Protein AF-A0AA90PEP6-F1 (afdb_monomer)

Mean predicted aligned error: 10.24 Å

Organism: NCBI:txid1478

Nearest PDB structures (foldseek):
  2krs-assembly1_A  TM=7.534E-01  e=1.973E-03  Clostridium perfringens
  2kyb-assembly1_A  TM=8.394E-01  e=1.458E-02  Clostridium perfringens ATCC 13124
  2kt8-assembly1_A  TM=8.521E-01  e=5.208E-02  Clostridium perfringens
  1j3t-assembly1_A  TM=5.934E-01  e=4.091E-01  Homo sapiens
  6hx0-assembly1_A  TM=7.273E-01  e=1.552E+00  Listeria phage A500

Secondary structure (DSSP, 8-state):
-EEEEESSSSTTSPEEEEEETT---EEEEEETTEEEEEETTEEEEEEGGG--SS----------------

Radius of gyration: 16.93 Å; Cα contacts (8 Å, |Δi|>4): 100; chains: 1; bounding box: 43×32×38 Å

Foldseek 3Di:
DKWFFFADPDPPGHGPDIHDQPFDWAFDDDDPQWTFIDGPNDTTITGCVPDDPDRPPPPPDDDDPDDDDD

Sequence (70 aa):
GSLNMRKTGAEGASIVTKLTRGTQVTVYSESNGWAKVKANGKDGYVSTDYLSTTKPGTDFKPSIPEKTTT

InterPro domains:
  IPR003646 SH3-like domain, bacterial-type [PF08239] (1-52)
  IPR003646 SH3-like domain, bacterial-type [PS51781] (1-55)
  IPR003646 SH3-like domain, bacterial-type [SM00287] (1-55)
  IPR036028 SH3-like domain superfamily [SSF50044] (19-56)
  IPR052354 Bacterial Cell Wall Dynamics Protein [PTHR34408] (2-61)

pLDDT: mean 75.98, std 15.32, range [44.03, 91.0]

Structure (mmCIF, N/CA/C/O backbone):
data_AF-A0AA90PEP6-F1
#
_entry.id   AF-A0AA90PEP6-F1
#
loop_
_atom_site.group_PDB
_atom_site.id
_atom_site.type_symbol
_atom_site.label_atom_id
_atom_site.label_alt_id
_atom_site.label_comp_id
_atom_site.label_asym_id
_atom_site.label_entity_id
_atom_site.label_seq_id
_atom_site.pdbx_PDB_ins_code
_atom_site.Cartn_x
_atom_site.Cartn_y
_atom_site.Cartn_z
_atom_site.occupancy
_atom_site.B_iso_or_equiv
_atom_site.auth_seq_id
_atom_site.auth_comp_id
_atom_site.auth_asym_id
_atom_site.auth_atom_id
_atom_site.pdbx_PDB_model_num
ATOM 1 N N . GLY A 1 1 ? -15.205 -5.699 -4.564 1.00 59.97 1 GLY A N 1
ATOM 2 C CA . GLY A 1 1 ? -13.921 -5.137 -5.028 1.00 59.97 1 GLY A CA 1
ATOM 3 C C . GLY A 1 1 ? -12.846 -5.400 -3.994 1.00 59.97 1 GLY A C 1
ATOM 4 O O . GLY A 1 1 ? -13.154 -5.390 -2.808 1.00 59.97 1 GLY A O 1
ATOM 5 N N . SER A 1 2 ? -11.623 -5.670 -4.432 1.00 77.56 2 SER A N 1
ATOM 6 C CA . SER A 1 2 ? -10.476 -5.995 -3.576 1.00 77.56 2 SER A CA 1
ATOM 7 C C . SER A 1 2 ? -9.279 -5.142 -3.982 1.00 77.56 2 SER A C 1
ATOM 9 O O . SER A 1 2 ? -9.008 -5.037 -5.177 1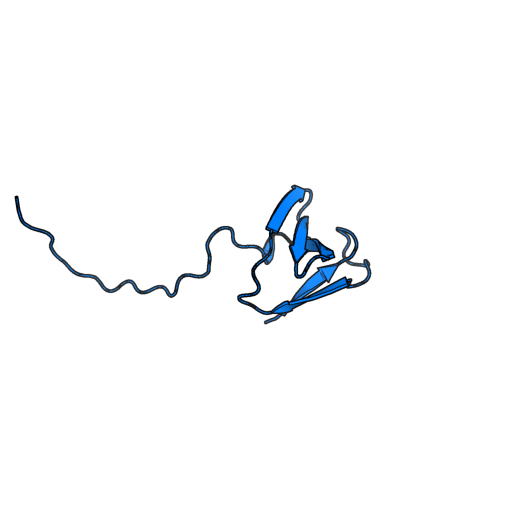.00 77.56 2 SER A O 1
ATOM 11 N N . LEU A 1 3 ? -8.583 -4.572 -3.008 1.00 83.31 3 LEU A N 1
ATOM 12 C CA . LEU A 1 3 ? -7.422 -3.711 -3.177 1.00 83.31 3 LEU A CA 1
ATOM 13 C C . LEU A 1 3 ? -6.139 -4.544 -3.121 1.00 83.31 3 LEU A C 1
ATOM 15 O O . LEU A 1 3 ? -5.921 -5.298 -2.179 1.00 83.31 3 LEU A O 1
ATOM 19 N N . ASN A 1 4 ? -5.272 -4.412 -4.118 1.00 87.50 4 ASN A N 1
ATOM 20 C CA . ASN A 1 4 ? -3.986 -5.102 -4.122 1.00 87.50 4 ASN A CA 1
ATOM 21 C C . ASN A 1 4 ? -2.948 -4.257 -3.373 1.00 87.50 4 ASN A C 1
ATOM 23 O O . ASN A 1 4 ? -2.607 -3.160 -3.810 1.00 87.50 4 ASN A O 1
ATOM 27 N N . MET A 1 5 ? -2.432 -4.781 -2.264 1.00 88.62 5 MET A N 1
ATOM 28 C CA . MET A 1 5 ? -1.306 -4.208 -1.533 1.00 88.62 5 MET A CA 1
ATOM 29 C C . MET A 1 5 ? -0.007 -4.726 -2.133 1.00 88.62 5 MET A C 1
ATOM 31 O O . MET A 1 5 ? 0.257 -5.928 -2.148 1.00 88.62 5 MET A O 1
ATOM 35 N N . ARG A 1 6 ? 0.811 -3.811 -2.631 1.00 89.50 6 ARG A N 1
ATOM 36 C CA . ARG A 1 6 ? 2.069 -4.080 -3.322 1.00 89.50 6 ARG A CA 1
ATOM 37 C C . ARG A 1 6 ? 3.266 -3.891 -2.404 1.00 89.50 6 ARG A C 1
ATOM 39 O O . ARG A 1 6 ? 3.168 -3.267 -1.353 1.00 89.50 6 ARG A O 1
ATOM 46 N N . LYS A 1 7 ? 4.412 -4.444 -2.795 1.00 88.50 7 LYS A N 1
ATOM 47 C CA . LYS A 1 7 ? 5.650 -4.347 -2.005 1.00 88.50 7 LYS A CA 1
ATOM 48 C C . LYS A 1 7 ? 6.269 -2.952 -2.075 1.00 88.50 7 LYS A C 1
ATOM 50 O O . LYS A 1 7 ? 6.910 -2.522 -1.122 1.00 88.50 7 LYS A O 1
ATOM 55 N N . THR A 1 8 ? 6.052 -2.248 -3.182 1.00 85.75 8 THR A N 1
ATOM 56 C CA . THR A 1 8 ? 6.527 -0.885 -3.437 1.00 85.75 8 THR A CA 1
ATOM 57 C C . THR A 1 8 ? 5.438 -0.077 -4.144 1.00 85.75 8 THR A C 1
ATOM 59 O O . THR A 1 8 ? 4.515 -0.657 -4.722 1.00 85.75 8 THR A O 1
ATOM 62 N N . GLY A 1 9 ? 5.533 1.255 -4.083 1.00 83.31 9 GLY A N 1
ATOM 63 C CA . GLY A 1 9 ? 4.628 2.182 -4.770 1.00 83.31 9 GLY A CA 1
ATOM 64 C C . GLY A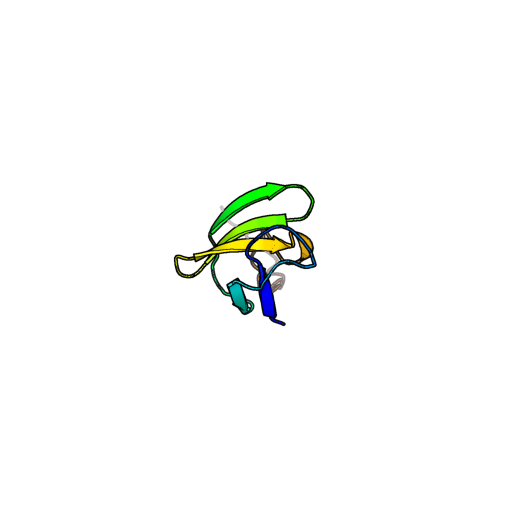 1 9 ? 4.876 2.239 -6.278 1.00 83.31 9 GLY A C 1
ATOM 65 O O . GLY A 1 9 ? 5.273 3.273 -6.801 1.00 83.31 9 GLY A O 1
ATOM 66 N N . ALA A 1 10 ? 4.726 1.104 -6.961 1.00 82.56 10 ALA A N 1
ATOM 67 C CA . ALA A 1 10 ? 4.895 0.996 -8.404 1.00 82.56 10 ALA A CA 1
ATOM 68 C C . ALA A 1 10 ? 3.862 0.040 -9.014 1.00 82.56 10 ALA A C 1
ATOM 70 O O . ALA A 1 10 ? 3.532 -1.006 -8.450 1.00 82.56 10 ALA A O 1
ATOM 71 N N . GLU A 1 11 ? 3.385 0.366 -10.213 1.00 76.31 11 GLU A N 1
ATOM 72 C CA . GLU A 1 11 ? 2.347 -0.403 -10.916 1.00 76.31 11 GLU A CA 1
ATOM 73 C C . GLU A 1 11 ? 2.811 -1.802 -11.356 1.00 76.31 11 GLU A C 1
ATOM 75 O O . GLU A 1 11 ? 1.998 -2.720 -11.475 1.00 76.31 11 GLU A O 1
ATOM 80 N N . GLY A 1 12 ? 4.122 -1.997 -11.522 1.00 81.75 12 GLY A N 1
ATOM 81 C CA . GLY A 1 12 ? 4.750 -3.293 -11.803 1.00 81.75 12 GLY A CA 1
ATOM 82 C C . GLY A 1 12 ? 5.205 -4.064 -10.559 1.00 81.75 12 GLY A C 1
ATOM 83 O O . GLY A 1 12 ? 5.760 -5.153 -10.679 1.00 81.75 12 GLY A O 1
ATOM 84 N N . ALA A 1 13 ? 5.005 -3.520 -9.355 1.00 86.19 13 ALA A N 1
ATOM 85 C CA . ALA A 1 13 ? 5.497 -4.149 -8.136 1.00 86.19 13 ALA A CA 1
ATOM 86 C C . ALA A 1 13 ? 4.704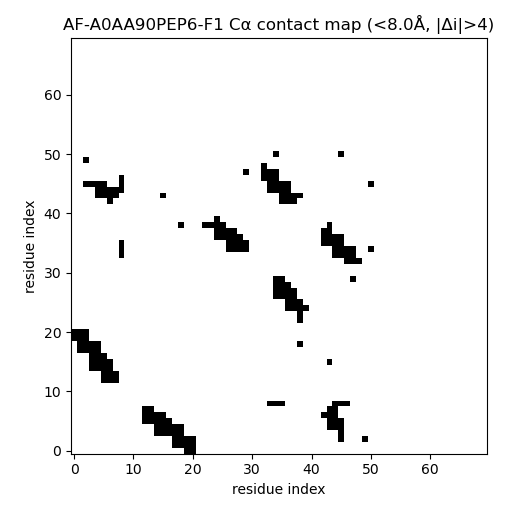 -5.406 -7.769 1.00 86.19 13 ALA A C 1
ATOM 88 O O . ALA A 1 13 ? 3.477 -5.453 -7.917 1.00 86.19 13 ALA A O 1
ATOM 89 N N . SER A 1 14 ? 5.398 -6.395 -7.201 1.00 89.44 14 SER A N 1
ATOM 90 C CA . SER A 1 14 ? 4.784 -7.624 -6.700 1.00 89.44 14 SER A CA 1
ATOM 91 C C . SER A 1 14 ? 3.733 -7.329 -5.628 1.00 89.44 14 SER A C 1
ATOM 93 O O . SER A 1 14 ? 3.939 -6.497 -4.738 1.00 89.44 14 SER A O 1
ATOM 95 N N . ILE A 1 15 ? 2.612 -8.042 -5.699 1.00 89.62 15 ILE A N 1
ATOM 96 C CA . ILE A 1 15 ? 1.528 -7.961 -4.720 1.00 89.62 15 ILE A CA 1
ATOM 97 C C . ILE A 1 15 ? 1.959 -8.730 -3.464 1.00 89.62 15 ILE A C 1
ATOM 99 O O . ILE A 1 15 ? 2.272 -9.914 -3.535 1.00 89.62 15 ILE A O 1
ATOM 103 N N . VAL A 1 16 ? 1.993 -8.048 -2.320 1.00 88.00 16 VAL A N 1
ATOM 104 C CA . VAL A 1 16 ? 2.285 -8.636 -1.001 1.00 88.00 16 VAL A CA 1
ATOM 105 C C . VAL A 1 16 ? 1.039 -9.296 -0.434 1.00 88.00 16 VAL A C 1
ATOM 107 O O . VAL A 1 16 ? 1.113 -10.393 0.111 1.00 88.00 16 VAL A O 1
ATOM 110 N N . THR A 1 17 ? -0.103 -8.612 -0.530 1.00 86.88 17 THR A N 1
ATOM 111 C CA . THR A 1 17 ? -1.392 -9.159 -0.109 1.00 86.88 17 THR A CA 1
ATOM 112 C C . THR A 1 17 ? -2.540 -8.496 -0.854 1.00 86.88 17 THR A C 1
ATOM 114 O O . THR A 1 17 ? -2.387 -7.451 -1.482 1.00 86.88 17 THR A O 1
ATOM 117 N N . LYS A 1 18 ? -3.718 -9.100 -0.765 1.00 87.25 18 LYS A N 1
ATOM 118 C CA . LYS A 1 18 ? -4.953 -8.565 -1.320 1.00 87.25 18 LYS A CA 1
ATOM 119 C C . LYS A 1 18 ? -5.891 -8.236 -0.168 1.00 87.25 18 LYS A C 1
ATOM 121 O O . LYS A 1 18 ? -6.285 -9.107 0.599 1.00 87.25 18 LYS A O 1
ATOM 126 N N . LEU A 1 19 ? -6.204 -6.957 -0.037 1.00 84.19 19 LEU A N 1
ATOM 127 C CA . LEU A 1 19 ? -7.076 -6.401 0.981 1.00 84.19 19 LEU A CA 1
ATOM 128 C C . LEU A 1 19 ? -8.509 -6.416 0.464 1.00 84.19 19 LEU A C 1
ATOM 130 O O . LEU A 1 19 ? -8.809 -5.962 -0.643 1.00 84.19 19 LEU A O 1
ATOM 134 N N . THR A 1 20 ? -9.420 -6.947 1.259 1.00 83.00 20 THR A N 1
ATOM 135 C CA . THR A 1 20 ? -10.848 -6.864 0.968 1.00 83.00 20 THR A CA 1
ATOM 136 C C . THR A 1 20 ? -11.405 -5.535 1.462 1.00 83.00 20 THR A C 1
ATOM 138 O O . THR A 1 20 ? -10.859 -4.913 2.374 1.00 83.00 20 THR A O 1
ATOM 141 N N . ARG A 1 21 ? -12.514 -5.076 0.874 1.00 75.56 21 ARG A N 1
ATOM 142 C CA . ARG A 1 21 ? -13.242 -3.926 1.428 1.00 75.56 21 ARG A CA 1
ATOM 143 C C . ARG A 1 21 ? -13.612 -4.211 2.887 1.00 75.56 21 ARG A C 1
ATOM 145 O O . ARG A 1 21 ? -14.142 -5.276 3.179 1.00 75.56 21 ARG A O 1
ATOM 152 N N . GLY A 1 22 ? -13.318 -3.261 3.772 1.00 72.94 22 GLY A N 1
ATOM 153 C CA . GLY A 1 22 ? -13.520 -3.407 5.217 1.00 72.94 22 GLY A CA 1
ATOM 154 C C . GLY A 1 22 ? -12.312 -3.953 5.983 1.00 72.94 22 GLY A C 1
ATOM 155 O O . GLY A 1 22 ? -12.354 -3.984 7.209 1.00 72.94 22 GLY A O 1
ATOM 156 N N . THR A 1 23 ? -11.221 -4.337 5.310 1.00 80.81 23 THR A N 1
ATOM 157 C CA . THR A 1 23 ? -9.967 -4.653 6.001 1.00 80.81 23 THR A CA 1
ATOM 158 C C . THR A 1 23 ? -9.391 -3.386 6.627 1.00 80.81 23 THR A C 1
ATOM 160 O O . THR A 1 23 ? -9.111 -2.413 5.927 1.00 80.81 23 THR A O 1
ATOM 163 N N . GLN A 1 24 ? -9.194 -3.409 7.944 1.00 77.38 24 GLN A N 1
ATOM 164 C CA . GLN A 1 24 ? -8.526 -2.326 8.652 1.00 77.38 24 GLN A CA 1
ATOM 165 C C . GLN A 1 24 ? -7.034 -2.334 8.316 1.00 77.38 24 GLN A C 1
ATOM 167 O O . GLN A 1 24 ? -6.363 -3.364 8.414 1.00 77.38 24 GLN A O 1
ATOM 172 N N . VAL A 1 25 ? -6.523 -1.172 7.924 1.00 83.38 25 VAL A N 1
ATOM 173 C CA . VAL A 1 25 ? -5.111 -0.963 7.615 1.00 83.38 25 VAL A CA 1
ATOM 174 C C . VAL A 1 25 ? -4.614 0.285 8.322 1.00 83.38 25 VAL A C 1
ATOM 176 O O . VAL A 1 25 ? -5.352 1.257 8.469 1.00 83.38 25 VAL A O 1
ATOM 179 N N . THR A 1 26 ? -3.359 0.259 8.754 1.00 86.81 26 THR A N 1
ATOM 180 C CA . THR A 1 26 ? -2.705 1.425 9.350 1.00 86.81 26 THR A CA 1
ATOM 181 C C . THR A 1 26 ? -1.931 2.147 8.26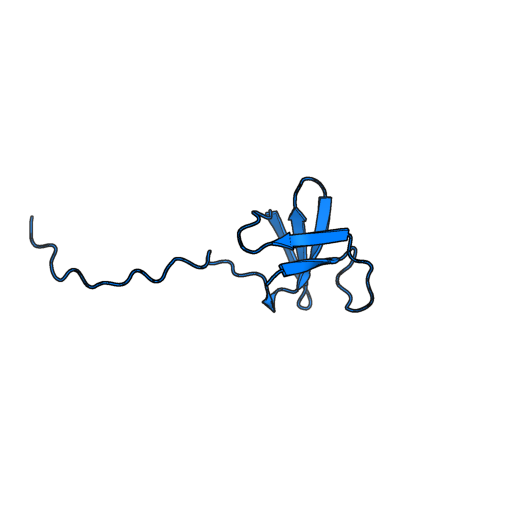6 1.00 86.81 26 THR A C 1
ATOM 183 O O . THR A 1 26 ? -0.961 1.596 7.754 1.00 86.81 26 THR A O 1
ATOM 186 N N . VAL A 1 27 ? -2.344 3.360 7.911 1.00 86.38 27 VAL A N 1
ATOM 187 C CA . VAL A 1 27 ? -1.598 4.219 6.984 1.00 86.38 27 VAL A CA 1
ATOM 188 C C . VAL A 1 27 ? -0.473 4.908 7.754 1.00 86.38 27 VAL A C 1
ATOM 190 O O . VAL A 1 27 ? -0.719 5.518 8.790 1.00 86.38 27 VAL A O 1
ATOM 193 N N . TYR A 1 28 ? 0.760 4.788 7.264 1.00 88.50 28 TYR A N 1
ATOM 194 C CA . TYR A 1 28 ? 1.932 5.452 7.841 1.00 88.50 28 TYR A CA 1
ATOM 195 C C . TYR A 1 28 ? 2.314 6.719 7.087 1.00 88.50 28 TYR A C 1
ATOM 197 O O . TYR A 1 28 ? 2.714 7.704 7.698 1.00 88.50 28 TYR A O 1
ATOM 205 N N . SER A 1 29 ? 2.245 6.677 5.761 1.00 85.25 29 SER A N 1
ATOM 206 C CA . SER A 1 29 ? 2.584 7.813 4.913 1.00 85.25 29 SER A CA 1
ATOM 207 C C . SER A 1 29 ? 1.927 7.669 3.554 1.00 85.25 29 SER A C 1
ATOM 209 O O . SER A 1 29 ? 1.659 6.558 3.103 1.00 85.25 29 SER A O 1
ATOM 211 N N . GLU A 1 30 ? 1.711 8.789 2.884 1.00 86.81 30 GLU A N 1
ATOM 212 C CA . GLU A 1 30 ? 1.201 8.853 1.521 1.00 86.81 30 GLU A CA 1
ATOM 213 C C . GLU A 1 30 ? 2.095 9.757 0.676 1.00 86.81 30 GLU A C 1
ATOM 215 O O . GLU A 1 30 ? 2.561 10.801 1.129 1.00 86.81 30 GLU A O 1
ATOM 220 N N . SER A 1 31 ? 2.437 9.295 -0.525 1.00 81.75 31 SER A N 1
ATOM 221 C CA . SER A 1 31 ? 3.345 9.986 -1.432 1.00 81.75 31 SER A CA 1
ATOM 222 C C . SER A 1 31 ? 3.180 9.470 -2.859 1.00 81.75 31 SER A C 1
ATOM 224 O O . SER A 1 31 ? 3.098 8.263 -3.083 1.00 81.75 31 SER A O 1
ATOM 226 N N . ASN A 1 32 ? 3.169 10.382 -3.836 1.00 84.25 32 ASN A N 1
ATOM 227 C CA . ASN A 1 32 ? 3.131 10.058 -5.268 1.00 84.25 32 ASN A CA 1
ATOM 228 C C . ASN A 1 32 ? 1.977 9.115 -5.673 1.00 84.25 32 ASN A C 1
ATOM 230 O O . ASN A 1 32 ? 2.170 8.216 -6.487 1.00 84.25 32 ASN A O 1
ATOM 234 N N . GLY A 1 33 ? 0.791 9.272 -5.074 1.00 85.69 33 GLY A N 1
ATOM 235 C CA . GLY A 1 33 ? -0.371 8.415 -5.360 1.00 85.69 33 GLY A CA 1
ATOM 236 C C . GLY A 1 33 ? -0.335 7.034 -4.690 1.00 85.69 33 GLY A C 1
ATOM 237 O O . GLY A 1 33 ? -1.200 6.193 -4.935 1.00 85.69 33 GLY A O 1
ATOM 238 N N . TRP A 1 34 ? 0.651 6.782 -3.825 1.00 89.56 34 TRP A N 1
ATOM 239 C CA . TRP A 1 34 ? 0.775 5.550 -3.053 1.00 89.56 34 TRP A CA 1
ATOM 240 C C . TRP A 1 34 ? 0.818 5.844 -1.566 1.00 89.56 34 TRP A C 1
ATOM 242 O O . TRP A 1 34 ? 1.570 6.695 -1.102 1.00 89.56 34 TRP A O 1
ATOM 252 N N . ALA A 1 35 ? 0.078 5.070 -0.791 1.00 89.38 35 ALA A N 1
ATOM 253 C CA . ALA A 1 35 ? 0.171 5.098 0.649 1.00 89.38 35 ALA A CA 1
ATOM 254 C C . ALA A 1 35 ? 0.840 3.842 1.173 1.00 89.38 35 ALA A C 1
ATOM 256 O O . ALA A 1 35 ? 0.451 2.716 0.850 1.00 89.38 35 ALA A O 1
ATOM 257 N N . LYS A 1 36 ? 1.830 4.052 2.032 1.00 90.00 36 LYS A N 1
ATOM 258 C CA . LYS A 1 36 ? 2.439 3.017 2.840 1.00 90.00 36 LYS A CA 1
ATOM 259 C C . LYS A 1 36 ? 1.465 2.630 3.941 1.00 90.00 36 LYS A C 1
ATOM 261 O O . LYS A 1 36 ? 1.162 3.431 4.825 1.00 90.00 36 LYS A O 1
ATOM 266 N N . VAL A 1 37 ? 1.001 1.392 3.894 1.00 89.06 37 VAL A N 1
ATOM 267 C CA . VAL A 1 37 ? 0.061 0.828 4.856 1.00 89.06 37 VAL A CA 1
ATOM 268 C C . VAL A 1 37 ? 0.620 -0.440 5.481 1.00 89.06 37 VAL A C 1
ATOM 270 O O . VAL A 1 37 ? 1.361 -1.186 4.843 1.00 89.06 37 VAL A O 1
ATOM 273 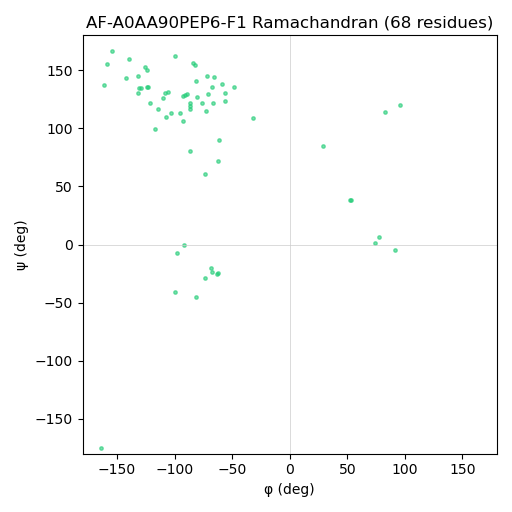N N . LYS A 1 38 ? 0.235 -0.722 6.724 1.00 89.56 38 LYS A N 1
ATOM 274 C CA . LYS A 1 38 ? 0.417 -2.034 7.345 1.00 89.56 38 LYS A CA 1
ATOM 275 C C . LYS A 1 38 ? -0.921 -2.718 7.520 1.00 89.56 38 LYS A C 1
ATOM 277 O O . LYS A 1 38 ? -1.843 -2.176 8.127 1.00 89.56 38 LYS A O 1
ATOM 282 N N . ALA A 1 39 ? -0.993 -3.931 6.996 1.00 87.19 39 ALA A N 1
ATOM 283 C CA . ALA A 1 39 ? -2.160 -4.785 7.057 1.00 87.19 39 ALA A CA 1
ATOM 284 C C . ALA A 1 39 ? -1.741 -6.179 7.516 1.00 87.19 39 ALA A C 1
ATOM 286 O O . ALA A 1 39 ? -0.800 -6.761 6.977 1.00 87.19 39 ALA A O 1
ATOM 287 N N . ASN A 1 40 ? -2.441 -6.726 8.511 1.00 83.69 40 ASN A N 1
ATOM 288 C CA . ASN A 1 40 ? -2.178 -8.069 9.035 1.00 83.69 40 ASN A CA 1
ATOM 289 C C . ASN A 1 40 ? -0.697 -8.301 9.429 1.00 83.69 40 ASN A C 1
ATOM 291 O O . ASN A 1 40 ? -0.111 -9.338 9.124 1.00 83.69 40 ASN A O 1
ATOM 295 N N . GLY A 1 41 ? -0.054 -7.281 10.013 1.00 86.75 41 GLY A N 1
ATOM 296 C CA . GLY A 1 41 ? 1.366 -7.312 10.391 1.00 86.75 41 GLY A CA 1
ATOM 297 C C . GLY A 1 41 ? 2.366 -7.210 9.231 1.00 86.75 41 GLY A C 1
ATOM 298 O O . GLY A 1 41 ? 3.568 -7.232 9.477 1.00 86.75 41 GLY A O 1
ATOM 299 N N . LYS A 1 42 ? 1.903 -7.074 7.981 1.00 87.75 42 LYS A N 1
ATOM 300 C CA . LYS A 1 42 ? 2.748 -6.880 6.796 1.00 87.75 42 LYS A CA 1
ATOM 301 C C . LYS A 1 42 ? 2.680 -5.437 6.313 1.00 87.75 42 LYS A C 1
ATOM 303 O O . LYS A 1 42 ? 1.594 -4.895 6.125 1.00 87.75 42 LYS A O 1
ATOM 308 N N . ASP A 1 43 ? 3.841 -4.847 6.073 1.00 90.19 43 ASP A N 1
ATOM 309 C CA . ASP A 1 43 ? 3.975 -3.537 5.441 1.00 90.19 43 ASP A CA 1
ATOM 310 C C . ASP A 1 43 ? 3.870 -3.652 3.914 1.00 90.19 43 ASP A C 1
ATOM 312 O O . ASP A 1 43 ? 4.396 -4.586 3.300 1.00 90.19 43 ASP A O 1
ATOM 316 N N . GLY A 1 44 ? 3.204 -2.687 3.292 1.00 90.00 44 GLY A N 1
ATOM 317 C CA . GLY A 1 44 ? 3.072 -2.590 1.846 1.00 90.00 44 GLY A CA 1
ATOM 318 C C . GLY A 1 44 ? 2.611 -1.208 1.404 1.00 90.00 44 GLY A C 1
ATOM 319 O O . GLY A 1 44 ? 2.498 -0.282 2.201 1.00 90.00 44 GLY A O 1
ATOM 320 N N . TYR A 1 45 ? 2.363 -1.075 0.109 1.00 91.00 45 TYR A N 1
ATOM 321 C CA . TYR A 1 45 ? 1.902 0.143 -0.533 1.00 91.00 45 TYR A CA 1
ATOM 322 C C . TYR A 1 45 ? 0.609 -0.138 -1.285 1.00 91.00 45 TYR A C 1
ATOM 324 O O . TYR A 1 45 ? 0.486 -1.145 -1.984 1.00 91.00 45 TYR A O 1
ATOM 332 N N . VAL A 1 46 ? -0.360 0.750 -1.151 1.00 88.88 46 VAL A N 1
ATOM 333 C CA . VAL A 1 46 ? -1.626 0.710 -1.889 1.00 88.88 46 VAL A CA 1
ATOM 334 C C . VAL A 1 46 ? -1.830 2.043 -2.588 1.00 88.88 46 VAL A C 1
ATOM 336 O O . VAL A 1 46 ? -1.304 3.052 -2.128 1.00 88.88 46 VAL A O 1
ATOM 339 N N . SER A 1 47 ? -2.562 2.058 -3.700 1.00 86.75 47 SER A N 1
ATOM 340 C CA . SER A 1 47 ? -2.885 3.328 -4.356 1.00 86.75 47 SER A CA 1
ATOM 341 C C . SER A 1 47 ? -3.828 4.136 -3.459 1.00 86.75 47 SER A C 1
ATOM 343 O O . SER A 1 47 ? -4.770 3.588 -2.871 1.00 86.75 47 SER A O 1
ATOM 345 N N . THR A 1 48 ? -3.538 5.430 -3.337 1.00 84.06 48 THR A N 1
ATOM 346 C CA . THR A 1 48 ? -4.336 6.379 -2.553 1.00 84.06 48 THR A CA 1
ATOM 347 C C . THR A 1 48 ? -5.755 6.506 -3.092 1.00 84.06 48 THR A C 1
ATOM 349 O O . THR A 1 48 ? -6.655 6.774 -2.313 1.00 84.06 48 THR A O 1
ATOM 352 N N . ASP A 1 49 ? -5.996 6.211 -4.374 1.00 82.69 49 ASP A N 1
ATOM 353 C CA . ASP A 1 49 ? -7.338 6.235 -4.982 1.00 82.69 49 ASP A CA 1
ATOM 354 C C . ASP A 1 49 ? -8.298 5.216 -4.357 1.00 82.69 49 ASP A C 1
ATOM 356 O O . ASP A 1 49 ? -9.518 5.374 -4.389 1.00 82.69 49 ASP A O 1
ATOM 360 N N . TYR A 1 50 ? -7.750 4.144 -3.784 1.00 78.44 50 TYR A N 1
ATOM 361 C CA . TYR A 1 50 ? -8.523 3.115 -3.092 1.00 78.44 50 TYR A CA 1
ATOM 362 C C . TYR A 1 50 ? -8.540 3.298 -1.578 1.00 78.44 50 TYR A C 1
ATOM 364 O O . TYR A 1 50 ? -9.237 2.552 -0.881 1.00 78.44 50 TYR A O 1
ATOM 372 N N . LEU A 1 51 ? -7.762 4.249 -1.067 1.00 73.25 51 LEU A N 1
ATOM 373 C CA . LEU A 1 51 ? -7.809 4.635 0.325 1.00 73.25 51 LEU A CA 1
ATOM 374 C C . LEU A 1 51 ? -8.797 5.769 0.487 1.00 73.25 51 LEU A C 1
ATOM 376 O O . LEU A 1 51 ? -8.748 6.790 -0.184 1.00 73.25 51 LEU A O 1
ATOM 380 N N . SER A 1 52 ? -9.698 5.577 1.430 1.00 67.50 52 SER A N 1
ATOM 381 C CA . SER A 1 52 ? -10.601 6.622 1.853 1.00 67.50 52 SER A CA 1
ATOM 382 C C . SER A 1 52 ? -10.359 6.825 3.339 1.00 67.50 52 SER A C 1
ATOM 384 O O . SER A 1 52 ? -10.409 5.874 4.121 1.00 67.50 52 SER A O 1
ATOM 386 N N . THR A 1 53 ? -10.004 8.053 3.714 1.00 60.41 53 THR A N 1
ATOM 387 C CA . THR A 1 53 ? -9.842 8.470 5.116 1.00 60.41 53 THR A CA 1
ATOM 388 C C . THR A 1 53 ? -11.185 8.501 5.840 1.00 60.41 53 THR A C 1
ATOM 390 O O . THR A 1 53 ? -11.248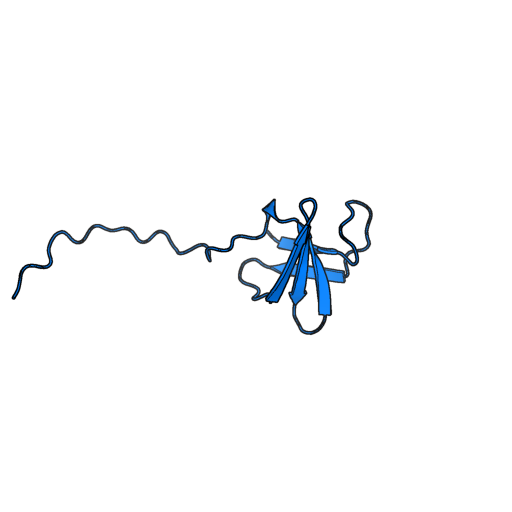 8.373 7.061 1.00 60.41 53 THR A O 1
ATOM 393 N N . THR A 1 54 ? -12.274 8.579 5.080 1.00 53.94 54 THR A N 1
ATOM 394 C CA . THR A 1 54 ? -13.615 8.251 5.528 1.00 53.94 54 THR A CA 1
ATOM 395 C C . THR A 1 54 ? -13.836 6.752 5.332 1.00 53.94 54 THR A C 1
ATOM 397 O O . THR A 1 54 ? -13.764 6.221 4.224 1.00 53.94 54 THR A O 1
ATOM 400 N N . LYS A 1 55 ? -14.150 6.021 6.412 1.00 52.62 55 LYS A N 1
ATOM 401 C CA . LYS A 1 55 ? -14.844 4.731 6.255 1.00 52.62 55 LYS A CA 1
ATOM 402 C C . LYS A 1 55 ? -16.016 5.009 5.305 1.00 52.62 55 LYS A C 1
ATOM 404 O O . LYS A 1 55 ? -16.667 6.032 5.528 1.00 52.62 55 LYS A O 1
ATOM 409 N N . PRO A 1 56 ? -16.313 4.170 4.291 1.00 49.38 56 PRO A N 1
ATOM 410 C CA . PRO A 1 56 ? -17.600 4.248 3.626 1.00 49.38 56 PRO A CA 1
ATOM 411 C C . PRO A 1 56 ? -18.623 3.939 4.714 1.00 49.38 56 PRO A C 1
ATOM 413 O O . PRO A 1 56 ? -18.900 2.787 5.061 1.00 49.38 56 PRO A O 1
ATOM 416 N N . GLY A 1 57 ? -19.056 5.005 5.379 1.00 50.06 57 GLY A N 1
ATOM 417 C CA . GLY A 1 57 ? -20.276 5.032 6.120 1.00 50.06 57 GLY A CA 1
ATOM 418 C C . GLY A 1 57 ? -21.299 4.633 5.091 1.00 50.06 57 GLY A C 1
ATOM 419 O O . GLY A 1 57 ? -21.375 5.219 4.019 1.00 50.06 57 GLY A O 1
ATOM 420 N N . THR A 1 58 ? -22.035 3.583 5.408 1.00 44.03 58 THR A N 1
ATOM 421 C CA . THR A 1 58 ? -23.450 3.582 5.095 1.00 44.03 58 THR A CA 1
ATOM 422 C C . THR A 1 58 ? -23.947 5.015 5.188 1.00 44.03 58 THR A C 1
ATOM 424 O O . THR A 1 58 ? -23.996 5.578 6.287 1.00 44.03 58 THR A O 1
ATOM 427 N N . ASP A 1 59 ? -24.245 5.593 4.033 1.00 47.41 59 ASP A N 1
ATOM 428 C CA . ASP A 1 59 ? -25.030 6.798 3.886 1.00 47.41 59 ASP A CA 1
ATOM 429 C C . ASP A 1 59 ? -26.424 6.485 4.448 1.00 47.41 59 ASP A C 1
ATOM 431 O O . ASP A 1 59 ? -27.401 6.324 3.728 1.00 47.41 59 ASP A O 1
ATOM 435 N N . PHE A 1 60 ? -26.537 6.356 5.767 1.00 47.03 60 PHE A N 1
ATOM 436 C CA . PHE A 1 60 ? -27.792 6.603 6.441 1.00 47.03 60 PHE A CA 1
ATOM 437 C C . PHE A 1 60 ? -27.819 8.093 6.726 1.00 47.03 60 PHE A C 1
ATOM 439 O O . PHE A 1 60 ? -27.553 8.550 7.834 1.00 47.03 60 PHE A O 1
ATOM 446 N N . LYS A 1 61 ? -28.174 8.854 5.693 1.00 55.38 61 LYS A N 1
ATOM 447 C CA . LYS A 1 61 ? -29.084 9.960 5.934 1.00 55.38 61 LYS A CA 1
ATOM 448 C C . LYS A 1 61 ? -30.498 9.437 5.682 1.00 55.38 61 LYS A C 1
ATOM 450 O O . LYS A 1 61 ? -30.912 9.317 4.535 1.00 55.38 61 LYS A O 1
ATOM 455 N N . PRO A 1 62 ? -31.268 9.230 6.749 1.00 51.78 62 PRO A N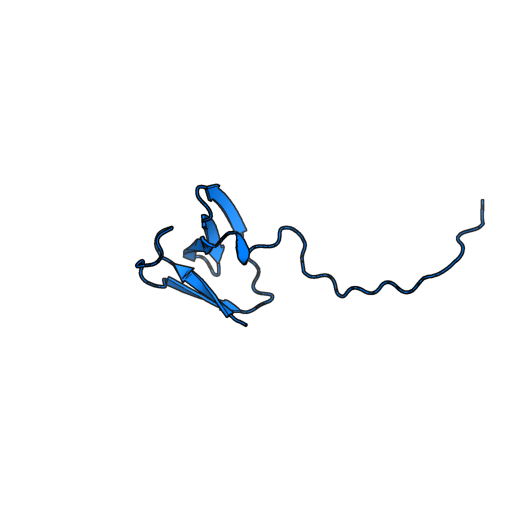 1
ATOM 456 C CA . PRO A 1 62 ? -32.557 9.878 6.853 1.00 51.78 62 PRO A CA 1
ATOM 457 C C . PRO A 1 62 ? -32.381 10.951 7.931 1.00 51.78 62 PRO A C 1
ATOM 459 O O . PRO A 1 62 ? -32.041 10.663 9.070 1.00 51.78 62 PRO A O 1
ATOM 462 N N . SER A 1 63 ? -32.372 12.240 7.594 1.00 60.53 63 SER A N 1
ATOM 463 C CA . SER A 1 63 ? -33.547 13.068 7.898 1.00 60.53 63 SER A CA 1
ATOM 464 C C . SER A 1 63 ? -34.306 12.570 9.135 1.00 60.53 63 SER A C 1
ATOM 466 O O . SER A 1 63 ? -35.288 11.845 9.012 1.00 60.53 63 SER A O 1
ATOM 468 N N . ILE A 1 64 ? -33.859 12.996 10.311 1.00 53.78 64 ILE A N 1
ATOM 469 C CA . ILE A 1 64 ? -34.779 13.313 11.398 1.00 53.78 64 ILE A CA 1
ATOM 470 C C . ILE A 1 64 ? -34.838 14.849 11.402 1.00 53.78 64 ILE A C 1
ATOM 472 O O . ILE A 1 64 ? -33.792 15.471 11.612 1.00 53.78 64 ILE A O 1
ATOM 476 N N . PRO A 1 65 ? -35.971 15.497 11.068 1.00 69.88 65 PRO A N 1
ATOM 477 C CA . PRO A 1 65 ? -36.176 16.869 11.503 1.00 69.88 65 PRO A CA 1
ATOM 478 C C . PRO A 1 65 ? -36.295 16.866 13.037 1.00 69.88 65 PRO A C 1
ATOM 480 O O . PRO A 1 65 ? -36.866 15.942 13.602 1.00 69.88 65 PRO A O 1
ATOM 483 N N . GLU A 1 66 ? -35.769 17.913 13.672 1.00 52.75 66 GLU A N 1
ATOM 484 C CA . GLU A 1 66 ? -35.933 18.271 15.094 1.00 52.75 66 GLU A CA 1
ATOM 485 C C . GLU A 1 66 ? -35.036 17.585 16.148 1.00 52.75 66 GLU A C 1
ATOM 487 O O . GLU A 1 66 ? -35.192 16.426 16.524 1.00 52.75 66 GLU A O 1
ATOM 492 N N . LYS A 1 67 ? -34.183 18.417 16.766 1.00 46.22 67 LYS A N 1
ATOM 493 C CA . LYS A 1 67 ? -34.037 18.465 18.226 1.00 46.22 67 LYS A CA 1
ATOM 494 C C . LYS A 1 67 ? -34.456 19.865 18.693 1.00 46.22 67 LYS A C 1
ATOM 496 O O . LYS A 1 67 ? -33.669 20.802 18.597 1.00 46.22 67 LYS A O 1
ATOM 501 N N . THR A 1 68 ? -35.687 19.992 19.183 1.00 47.31 68 THR A N 1
ATOM 502 C CA . THR A 1 68 ? -36.084 21.029 20.155 1.00 47.31 68 THR A CA 1
ATOM 503 C C . THR A 1 68 ? -35.684 20.550 21.561 1.00 47.31 68 THR A C 1
ATOM 505 O O . THR A 1 68 ? -35.677 19.337 21.787 1.00 47.31 68 THR A O 1
ATOM 508 N N . THR A 1 69 ? -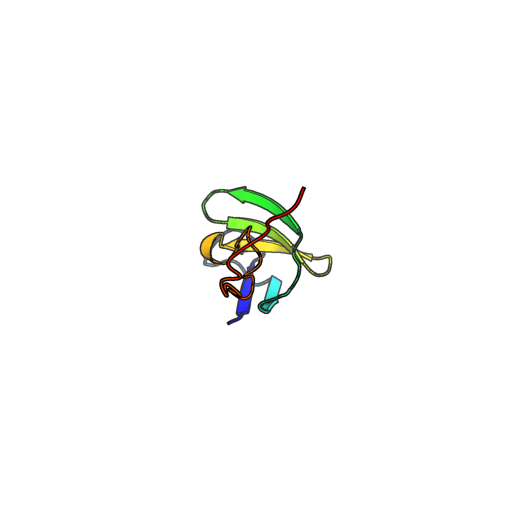35.455 21.482 22.505 1.00 46.53 69 THR A N 1
ATOM 509 C CA . THR A 1 69 ? -35.259 21.310 23.979 1.00 46.53 69 THR A CA 1
ATOM 510 C C . THR A 1 69 ? -33.771 21.237 24.396 1.00 4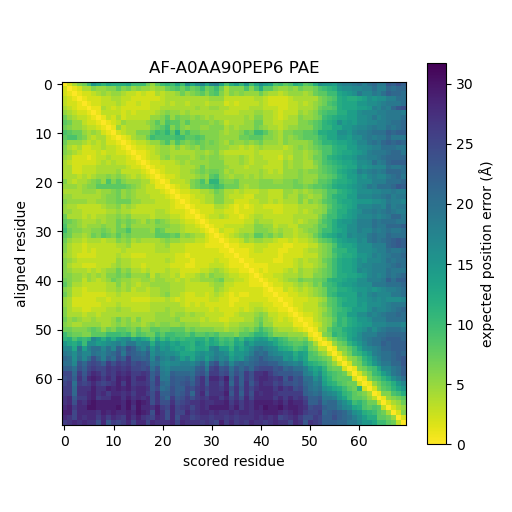6.53 69 THR A C 1
ATOM 512 O O . THR A 1 69 ? -33.048 20.371 23.899 1.00 46.53 69 THR A O 1
ATOM 515 N N . THR A 1 70 ? -33.195 22.108 25.242 1.00 49.09 70 THR A N 1
ATOM 516 C CA . THR A 1 70 ? -33.680 23.071 26.265 1.00 49.09 70 THR A CA 1
ATOM 517 C C . THR A 1 70 ? -32.879 24.368 26.190 1.00 49.09 70 THR A C 1
ATOM 519 O O . THR A 1 70 ? -31.658 24.263 25.931 1.00 49.09 70 THR A O 1
#

Solvent-accessible surface area (backbone atoms only — not comparable to full-atom values): 4548 Å² total; per-residue (Å²): 121,69,49,64,26,11,64,43,81,48,96,87,41,60,71,73,47,76,41,51,76,88,61,77,62,47,76,80,48,74,55,97,63,20,24,38,30,38,42,94,92,40,78,27,15,31,53,41,92,79,56,61,97,59,73,85,63,78,82,76,76,72,87,73,83,84,87,80,89,133